Protein AF-A0A3D6A7Q8-F1 (afdb_monomer)

Secondary structure (DSSP, 8-state):
-TTHHHHHHHHHHHHHHHHHHHHHHHTTS-TTTHHHHHHHHHHHHHHIIIIIHHHHHHHHTT----GGGS-HHHHHHHHHHHHHHHHHHHHHHHHHHT-SSGGGHHHHHHHHHHHHHHHHHHHHHHHTT-GGG--HHHHHHHHHHHHHHHHHHHT---PPPPPPPP-----

Solvent-accessible surface area (backbone atoms only — not comparable to full-atom values): 9828 Å² total; per-residue (Å²): 120,88,61,52,64,60,50,50,50,48,49,52,53,59,65,49,41,58,57,54,50,51,53,47,20,67,68,54,79,38,92,86,52,9,50,60,59,39,46,52,54,51,51,52,50,45,46,50,61,72,47,51,47,52,43,52,53,25,54,76,69,74,43,83,65,66,63,89,72,50,59,67,72,58,53,52,54,50,48,52,51,52,49,53,52,52,53,49,55,50,49,53,48,54,50,61,74,69,47,96,48,80,61,44,52,66,29,56,50,28,49,52,68,27,44,49,61,50,54,49,50,54,53,51,32,59,76,69,66,38,65,90,71,66,48,70,69,59,56,48,52,50,51,49,36,45,51,49,19,49,50,49,39,72,68,44,80,58,80,77,82,75,75,80,75,80,79,82,78,85,125

Sequence (171 aa):
MHYLHYALLTVVCWGTYGVCMHIGSSNMGDKENGRIMAFLWVGLAYFLTAVVAPLIILKLKGGNVAFWTFPTKGWQWSLIAGTLGAIGALGVLLAFGKMASPAYVPVIMSVIFAGAPIVNAIVSTTKEGNWPHVKLPFLLGIALAAVGGYLATKHAPKPPKSPPAPEVSNS

Radius of gyration: 21.12 Å; Cα contacts (8 Å, |Δi|>4): 88; chains: 1; bounding box: 64×45×57 Å

Mean predicted aligned error: 6.21 Å

Foldseek 3Di:
DVCVVVVVVVVVCLVCLLVCLLVQLVPCPDLPCSNVVSLVVVVVVCCCVVQVVVLVVCVVVVHDSPCVPPDPVVVVVVVVVVVVVSVVSSVSSVVSNVDPDPLCSQLSSLCCVLVVVVVCVVVVCVVVVVVVVDDPVNVVVNVVSVVRSVCCNVPRDDDPPDPPDPDPPDD

Structure (mmCIF, N/CA/C/O backbone):
data_AF-A0A3D6A7Q8-F1
#
_entry.id   AF-A0A3D6A7Q8-F1
#
loop_
_atom_site.group_PDB
_atom_site.id
_atom_site.type_symbol
_atom_site.label_atom_id
_atom_site.label_alt_id
_atom_site.label_comp_id
_atom_site.label_asym_id
_atom_site.label_entity_id
_atom_site.label_seq_id
_atom_site.pdbx_PDB_ins_code
_atom_site.Cartn_x
_atom_site.Cartn_y
_atom_site.Cartn_z
_atom_site.occupancy
_atom_site.B_iso_or_equiv
_atom_site.auth_seq_id
_atom_site.auth_comp_id
_atom_site.auth_asym_id
_atom_site.auth_atom_id
_atom_site.pdbx_PDB_model_num
ATOM 1 N N . MET A 1 1 ? -24.498 -0.351 -1.389 1.00 60.59 1 MET A N 1
ATOM 2 C CA . MET A 1 1 ? -23.049 -0.666 -1.452 1.00 60.59 1 MET A CA 1
ATOM 3 C C . MET A 1 1 ? -22.205 0.618 -1.500 1.00 60.59 1 MET A C 1
ATOM 5 O O . MET A 1 1 ? -21.459 0.827 -2.444 1.00 60.59 1 MET A O 1
ATOM 9 N N . HIS A 1 2 ? -22.297 1.496 -0.492 1.00 82.31 2 HIS A N 1
ATOM 10 C CA . HIS A 1 2 ? -21.600 2.799 -0.506 1.00 82.31 2 HIS A CA 1
ATOM 11 C C . HIS A 1 2 ? -20.087 2.724 -0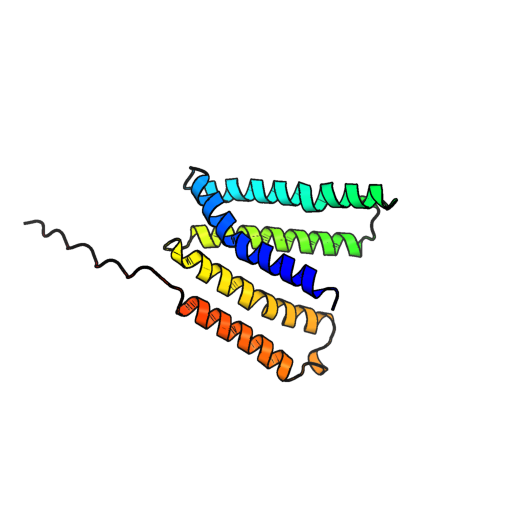.229 1.00 82.31 2 HIS A C 1
ATOM 13 O O . HIS A 1 2 ? -19.405 3.731 -0.297 1.00 82.31 2 HIS A O 1
ATOM 19 N N . TYR A 1 3 ? -19.527 1.564 0.112 1.00 90.75 3 TYR A N 1
ATOM 20 C CA . TYR A 1 3 ? -18.075 1.427 0.278 1.00 90.75 3 TYR A CA 1
ATOM 21 C C . TYR A 1 3 ? -17.373 1.035 -1.030 1.00 90.75 3 TYR A C 1
ATOM 23 O O . TYR A 1 3 ? -16.160 1.197 -1.152 1.00 90.75 3 TYR A O 1
ATOM 31 N N . LEU A 1 4 ? -18.122 0.517 -2.013 1.00 92.06 4 LEU A N 1
ATOM 32 C CA . LEU A 1 4 ? -17.540 -0.084 -3.210 1.00 92.06 4 LEU A CA 1
ATOM 33 C C . LEU A 1 4 ? -16.852 0.958 -4.093 1.00 92.06 4 LEU A C 1
ATOM 35 O O . LEU A 1 4 ? -15.773 0.687 -4.604 1.00 92.06 4 LEU A O 1
ATOM 39 N N . HIS A 1 5 ? -17.409 2.164 -4.232 1.00 94.44 5 HIS A N 1
ATOM 40 C CA . HIS A 1 5 ? -16.767 3.214 -5.028 1.00 94.44 5 HIS A CA 1
ATOM 41 C C . HIS A 1 5 ? -15.449 3.694 -4.406 1.00 94.44 5 HIS A C 1
ATOM 43 O O . HIS A 1 5 ? -14.487 3.912 -5.135 1.00 94.44 5 HIS A O 1
ATOM 49 N N . TYR A 1 6 ? -15.354 3.782 -3.074 1.00 93.69 6 TYR A N 1
ATOM 50 C CA . TYR A 1 6 ? -14.094 4.098 -2.387 1.00 93.69 6 TYR A CA 1
ATOM 51 C C . TYR A 1 6 ? -13.066 2.965 -2.516 1.00 93.69 6 TYR A C 1
ATOM 53 O O . TYR A 1 6 ? -11.873 3.219 -2.697 1.00 93.69 6 TYR A O 1
ATOM 61 N N . ALA A 1 7 ? -13.522 1.710 -2.479 1.00 93.56 7 ALA A N 1
ATOM 62 C CA . ALA A 1 7 ? -12.663 0.557 -2.725 1.00 93.56 7 ALA A CA 1
ATOM 63 C C . ALA A 1 7 ? -12.141 0.548 -4.173 1.00 93.56 7 ALA A C 1
ATOM 65 O O . ALA A 1 7 ? -10.948 0.372 -4.392 1.00 93.56 7 ALA A O 1
ATOM 66 N N . LEU A 1 8 ? -13.000 0.814 -5.160 1.00 94.25 8 LEU A N 1
ATOM 67 C CA . LEU A 1 8 ? -12.606 0.897 -6.569 1.00 94.25 8 LEU A CA 1
ATOM 68 C C . LEU A 1 8 ? -11.669 2.078 -6.844 1.00 94.25 8 LEU A C 1
ATOM 70 O O . LEU A 1 8 ? -10.700 1.913 -7.580 1.00 94.25 8 LEU A O 1
ATOM 74 N N . LEU A 1 9 ? -11.883 3.234 -6.206 1.00 95.44 9 LEU A N 1
ATOM 75 C CA . LEU A 1 9 ? -10.922 4.342 -6.241 1.00 95.44 9 LEU A CA 1
ATOM 76 C C . LEU A 1 9 ? -9.545 3.879 -5.748 1.00 95.44 9 LEU A C 1
ATOM 78 O O . LEU A 1 9 ? -8.532 4.138 -6.391 1.00 95.44 9 LEU A O 1
ATOM 82 N N . THR A 1 10 ? -9.520 3.131 -4.645 1.00 93.31 10 THR A N 1
ATOM 83 C CA . THR A 1 10 ? -8.287 2.564 -4.087 1.00 93.31 10 THR A CA 1
ATOM 84 C C . THR A 1 10 ? -7.620 1.605 -5.078 1.00 93.31 10 THR A C 1
ATOM 86 O O . THR A 1 10 ? -6.40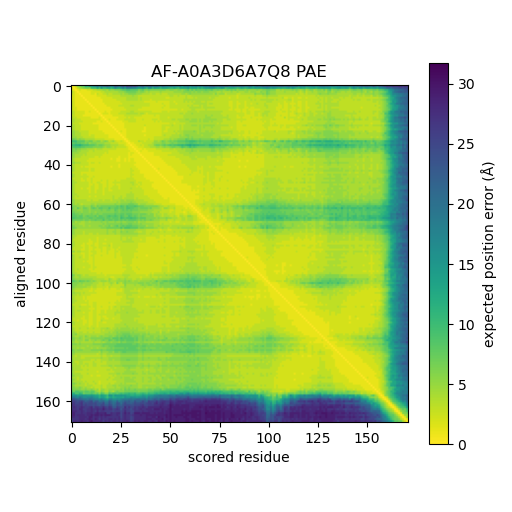9 1.691 -5.271 1.00 93.31 10 THR A O 1
ATOM 89 N N . VAL A 1 11 ? -8.390 0.753 -5.765 1.00 93.69 11 VAL A N 1
ATOM 90 C CA . VAL A 1 11 ? -7.881 -0.136 -6.829 1.00 93.69 11 VAL A CA 1
ATOM 91 C C . VAL A 1 11 ? -7.247 0.665 -7.965 1.00 93.69 11 VAL A C 1
ATOM 93 O O . VAL A 1 11 ? -6.159 0.314 -8.413 1.00 93.69 11 VAL A O 1
ATOM 96 N N . VAL A 1 12 ? -7.869 1.761 -8.405 1.00 95.75 12 VAL A N 1
ATOM 97 C CA . VAL A 1 12 ? -7.308 2.619 -9.462 1.00 95.75 12 VAL A CA 1
ATOM 98 C C . VAL A 1 12 ? -6.012 3.288 -8.998 1.00 95.75 12 VAL A C 1
ATOM 100 O O . VAL A 1 12 ? -5.008 3.240 -9.714 1.00 95.75 12 VAL A O 1
ATOM 103 N N . CYS A 1 13 ? -5.994 3.867 -7.794 1.00 95.12 13 CYS A N 1
ATOM 104 C CA . CYS A 1 13 ? -4.810 4.531 -7.247 1.00 95.12 13 CYS A CA 1
ATOM 105 C C . CYS A 1 13 ? -3.639 3.555 -7.080 1.00 95.12 13 CYS A C 1
ATOM 107 O O . CYS A 1 13 ? -2.532 3.840 -7.528 1.00 95.12 13 CYS A O 1
ATOM 109 N N . TRP A 1 14 ? -3.873 2.381 -6.494 1.00 92.94 14 TRP A N 1
ATOM 110 C CA . TRP A 1 14 ? -2.824 1.382 -6.280 1.00 92.94 14 TRP A CA 1
ATOM 111 C C . TRP A 1 14 ? -2.428 0.631 -7.556 1.00 92.94 14 TRP A C 1
ATOM 113 O O . TRP A 1 14 ? -1.266 0.264 -7.711 1.00 92.94 14 TRP A O 1
ATOM 123 N N . GLY A 1 15 ? -3.354 0.431 -8.493 1.00 91.19 15 GLY A N 1
ATOM 124 C CA . GLY A 1 15 ? -3.051 -0.169 -9.792 1.00 91.19 15 GLY A CA 1
ATOM 125 C C . GLY A 1 15 ? -2.145 0.727 -10.639 1.00 91.19 15 GLY A C 1
ATOM 126 O O . GLY A 1 15 ? -1.184 0.248 -11.239 1.00 91.19 15 GLY A O 1
ATOM 127 N N . THR A 1 16 ? -2.397 2.040 -10.633 1.00 94.25 16 THR A N 1
ATOM 128 C CA . THR A 1 16 ? -1.561 3.027 -11.344 1.00 94.25 16 THR A CA 1
ATOM 129 C C . THR A 1 16 ? -0.271 3.367 -10.592 1.00 94.25 16 THR A C 1
ATOM 131 O O . THR A 1 16 ? 0.738 3.680 -11.226 1.00 94.25 16 THR A O 1
ATOM 134 N N . TYR A 1 17 ? -0.256 3.219 -9.262 1.00 93.38 17 TYR A N 1
ATOM 135 C CA . TYR A 1 17 ? 0.900 3.482 -8.400 1.00 93.38 17 TYR A CA 1
ATOM 136 C C . TYR A 1 17 ? 2.197 2.840 -8.904 1.00 93.38 17 TYR A C 1
ATOM 138 O O . TYR A 1 17 ? 3.200 3.532 -9.033 1.00 93.38 17 TYR A O 1
ATOM 146 N N . GLY A 1 18 ? 2.202 1.548 -9.244 1.00 90.69 18 GLY A N 1
ATOM 147 C CA . GLY A 1 18 ? 3.431 0.864 -9.674 1.00 90.69 18 GLY A CA 1
ATOM 148 C C . GLY A 1 18 ? 4.031 1.428 -10.959 1.00 90.69 18 GLY A C 1
ATOM 149 O O . GLY A 1 18 ? 5.250 1.544 -11.067 1.00 90.69 18 GLY A O 1
ATOM 150 N N . VAL A 1 19 ? 3.183 1.840 -11.904 1.00 92.38 19 VAL A N 1
ATOM 151 C CA . VAL A 1 19 ? 3.622 2.500 -13.141 1.00 92.38 19 VAL A CA 1
ATOM 152 C C . VAL A 1 19 ? 4.249 3.853 -12.810 1.00 92.38 19 VAL A C 1
ATOM 154 O O . VAL A 1 19 ? 5.384 4.115 -13.207 1.00 92.38 19 VAL A O 1
ATOM 157 N N . CYS A 1 20 ? 3.557 4.676 -12.017 1.00 95.00 20 CYS A N 1
ATOM 158 C CA . CYS A 1 20 ? 4.054 5.983 -11.587 1.00 95.00 20 CYS A CA 1
ATOM 159 C C . CYS A 1 20 ? 5.366 5.875 -10.797 1.00 95.00 20 CYS A C 1
ATOM 161 O O . CYS A 1 20 ? 6.281 6.661 -11.021 1.00 95.00 20 CYS A O 1
ATOM 163 N N . MET A 1 21 ? 5.490 4.887 -9.910 1.00 92.50 21 MET A N 1
ATOM 164 C CA . MET A 1 21 ? 6.693 4.669 -9.105 1.00 92.50 21 MET A CA 1
ATOM 165 C C . MET A 1 21 ? 7.875 4.180 -9.936 1.00 92.50 21 MET A C 1
ATOM 167 O O . MET A 1 21 ? 9.003 4.623 -9.707 1.00 92.50 21 MET A O 1
ATOM 171 N N . HIS A 1 22 ? 7.642 3.288 -10.901 1.00 91.75 22 HIS A N 1
ATOM 172 C CA . HIS A 1 22 ? 8.691 2.860 -11.819 1.00 91.75 22 HIS A CA 1
ATOM 173 C C . HIS A 1 22 ? 9.197 4.051 -12.641 1.00 91.75 22 HIS A C 1
ATOM 175 O O . HIS A 1 22 ? 10.381 4.365 -12.578 1.00 91.75 22 HIS A O 1
ATOM 181 N N . ILE A 1 23 ? 8.295 4.781 -13.306 1.00 93.44 23 ILE A N 1
ATOM 182 C CA . ILE A 1 23 ? 8.642 5.970 -14.101 1.00 93.44 23 ILE A CA 1
ATOM 183 C C . ILE A 1 23 ? 9.347 7.020 -13.235 1.00 93.44 23 ILE A C 1
ATOM 185 O O . ILE A 1 23 ? 10.411 7.514 -13.602 1.00 93.44 23 ILE A O 1
ATOM 189 N N . GLY A 1 24 ? 8.780 7.341 -12.071 1.00 92.69 24 GLY A N 1
ATOM 190 C CA . GLY A 1 24 ? 9.319 8.339 -11.154 1.00 92.69 24 GLY A CA 1
ATOM 191 C C . GLY A 1 24 ? 10.727 7.988 -10.688 1.00 92.69 24 GLY A C 1
ATOM 192 O O . GLY A 1 24 ? 11.618 8.819 -10.796 1.00 92.69 24 GLY A O 1
ATOM 193 N N . SER A 1 25 ? 10.954 6.751 -10.233 1.00 92.12 25 SER A N 1
ATOM 194 C CA . SER A 1 25 ? 12.284 6.312 -9.783 1.00 92.12 25 SER A CA 1
ATOM 195 C C . SER A 1 25 ? 13.306 6.198 -10.914 1.00 92.12 25 SER A C 1
ATOM 197 O O . SER A 1 25 ? 14.469 6.536 -10.699 1.00 92.12 25 SER A O 1
ATOM 199 N N . SER A 1 26 ? 12.898 5.787 -12.118 1.00 91.44 26 SER A N 1
ATOM 200 C CA . SER A 1 26 ? 13.774 5.744 -13.296 1.00 91.44 26 SER A CA 1
ATOM 201 C C . SER A 1 26 ? 14.183 7.136 -13.786 1.00 91.44 26 SER A C 1
ATOM 203 O O . SER A 1 26 ? 15.310 7.310 -14.243 1.00 91.44 26 SER A O 1
ATOM 205 N N . ASN A 1 27 ? 13.305 8.132 -13.648 1.00 94.62 27 ASN A N 1
ATOM 206 C CA . ASN A 1 27 ? 13.551 9.504 -14.099 1.00 94.62 27 ASN A CA 1
ATOM 207 C C . ASN A 1 27 ? 14.276 10.388 -13.073 1.00 94.62 27 ASN A C 1
ATOM 209 O O . ASN A 1 27 ? 14.522 11.556 -13.357 1.00 94.62 27 ASN A O 1
ATOM 213 N N . MET A 1 28 ? 14.667 9.861 -11.907 1.00 94.62 28 MET A N 1
ATOM 214 C CA . MET A 1 28 ? 15.464 10.622 -10.929 1.00 94.62 28 MET A CA 1
ATOM 215 C C . MET A 1 28 ? 16.898 10.907 -11.398 1.00 94.62 28 MET A C 1
ATOM 217 O O . MET A 1 28 ? 17.609 11.660 -10.742 1.00 94.62 28 MET A O 1
ATOM 221 N N . GLY A 1 29 ? 17.352 10.300 -12.500 1.00 89.69 29 GLY A N 1
ATOM 222 C CA . GLY A 1 29 ? 18.681 10.534 -13.080 1.00 89.69 29 GLY A CA 1
ATOM 223 C C . GLY A 1 29 ? 19.844 9.880 -12.319 1.00 89.69 29 GLY A C 1
ATOM 224 O O . GLY A 1 29 ? 20.910 9.692 -12.897 1.00 89.69 29 GLY A O 1
ATOM 225 N N . ASP A 1 30 ? 19.630 9.462 -11.069 1.00 90.25 30 ASP A N 1
ATOM 226 C CA . ASP A 1 30 ? 20.587 8.709 -10.255 1.00 90.25 30 ASP A CA 1
ATOM 227 C C . ASP A 1 30 ? 20.246 7.204 -10.254 1.00 90.25 30 ASP A C 1
ATOM 229 O O . ASP A 1 30 ? 19.194 6.778 -9.766 1.00 90.25 30 ASP A O 1
ATOM 233 N N . LYS A 1 31 ? 21.152 6.376 -10.790 1.00 83.75 31 LYS A N 1
ATOM 234 C CA . LYS A 1 31 ? 20.970 4.914 -10.895 1.00 83.75 31 LYS A CA 1
ATOM 235 C C . LYS A 1 31 ? 21.033 4.196 -9.540 1.00 83.75 31 LYS A C 1
ATOM 237 O O . LYS A 1 31 ? 20.388 3.152 -9.360 1.00 83.75 31 LYS A O 1
ATOM 242 N N . GLU A 1 32 ? 21.804 4.727 -8.600 1.00 87.56 32 GLU A N 1
ATOM 243 C CA . GLU A 1 32 ? 22.025 4.125 -7.287 1.00 87.56 32 GLU A CA 1
ATOM 244 C C . GLU A 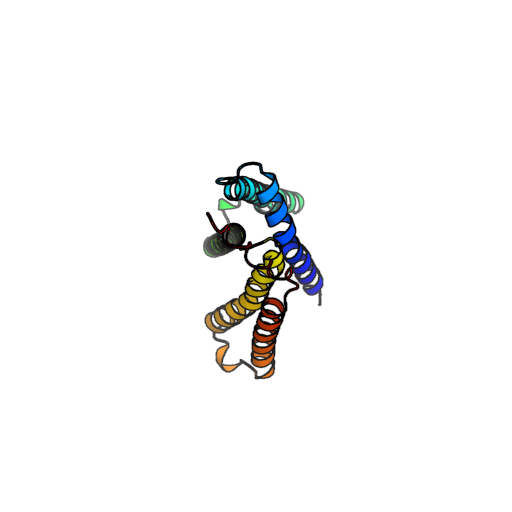1 32 ? 20.947 4.585 -6.300 1.00 87.56 32 GLU A C 1
ATOM 246 O O . GLU A 1 32 ? 20.269 3.751 -5.685 1.00 87.56 32 GLU A O 1
ATOM 251 N N . ASN A 1 33 ? 20.696 5.895 -6.242 1.00 91.00 33 ASN A N 1
ATOM 252 C CA . ASN A 1 33 ? 19.839 6.508 -5.225 1.00 91.00 33 ASN A CA 1
ATOM 253 C C . ASN A 1 33 ? 18.437 6.887 -5.714 1.00 91.00 33 ASN A C 1
ATOM 255 O O . ASN A 1 33 ? 17.565 7.159 -4.884 1.00 91.00 33 ASN A O 1
ATOM 259 N N . GLY A 1 34 ? 18.162 6.855 -7.023 1.00 91.25 34 GLY A N 1
ATOM 260 C CA . GLY A 1 34 ? 16.905 7.350 -7.601 1.00 91.25 34 GLY A CA 1
ATOM 261 C C . GLY A 1 34 ? 15.636 6.744 -6.990 1.00 91.25 34 GLY A C 1
ATOM 262 O O . GLY A 1 34 ? 14.619 7.415 -6.840 1.00 91.25 34 GLY A O 1
ATOM 263 N N . ARG A 1 35 ? 15.693 5.495 -6.521 1.00 91.69 35 ARG A N 1
ATOM 264 C CA . ARG A 1 35 ? 14.575 4.857 -5.802 1.00 91.69 35 ARG A CA 1
ATOM 265 C C . ARG A 1 35 ? 14.298 5.515 -4.452 1.00 91.69 35 ARG A C 1
ATOM 267 O O . ARG A 1 35 ? 13.144 5.780 -4.134 1.00 91.69 35 ARG A O 1
ATOM 274 N N . ILE A 1 36 ? 15.339 5.789 -3.670 1.00 94.06 36 ILE A N 1
ATOM 275 C CA . ILE A 1 36 ? 15.205 6.441 -2.362 1.00 94.06 36 ILE A CA 1
ATOM 276 C C . ILE A 1 36 ? 14.786 7.900 -2.548 1.00 94.06 36 ILE A C 1
ATOM 278 O O . ILE A 1 36 ? 13.882 8.363 -1.857 1.00 94.06 36 ILE A O 1
ATOM 282 N N . MET A 1 37 ? 15.343 8.589 -3.548 1.00 94.38 37 MET A N 1
ATOM 283 C CA . MET A 1 37 ? 14.908 9.937 -3.930 1.00 94.38 37 MET A CA 1
ATOM 284 C C . MET A 1 37 ? 13.415 9.968 -4.285 1.00 94.38 37 MET A C 1
ATOM 286 O O . MET A 1 37 ? 12.679 10.811 -3.780 1.00 94.38 37 MET A O 1
ATOM 290 N N . ALA A 1 38 ? 12.934 9.011 -5.086 1.00 94.88 38 ALA A N 1
ATOM 291 C CA . ALA A 1 38 ? 11.510 8.880 -5.387 1.00 94.88 38 ALA A CA 1
ATOM 292 C C . ALA A 1 38 ? 10.669 8.553 -4.144 1.00 94.88 38 ALA A C 1
ATOM 294 O O . ALA A 1 38 ? 9.564 9.073 -4.000 1.00 94.88 38 ALA A O 1
ATOM 295 N N . PHE A 1 39 ? 11.184 7.741 -3.217 1.00 95.50 39 PHE A N 1
ATOM 296 C CA . PHE A 1 39 ? 10.488 7.438 -1.967 1.00 95.50 39 PHE A CA 1
ATOM 297 C C . PHE A 1 39 ? 10.305 8.671 -1.071 1.00 95.50 39 PHE A C 1
ATOM 299 O O . PHE A 1 39 ? 9.264 8.798 -0.428 1.00 95.50 39 PHE A O 1
ATOM 306 N N . LEU A 1 40 ? 11.252 9.617 -1.065 1.00 96.00 40 LEU A N 1
ATOM 307 C CA . LEU A 1 40 ? 11.091 10.885 -0.340 1.00 96.00 40 LEU A CA 1
ATOM 308 C C . LEU A 1 40 ? 9.862 11.665 -0.827 1.00 96.00 40 LEU A C 1
ATOM 310 O O . LEU A 1 40 ? 9.096 12.181 -0.013 1.00 96.00 40 LEU A O 1
ATOM 314 N N . TRP A 1 41 ? 9.620 11.684 -2.141 1.00 96.44 41 TRP A N 1
ATOM 315 C CA . TRP A 1 41 ? 8.425 12.307 -2.718 1.00 96.44 41 TRP A CA 1
ATOM 316 C C . TRP A 1 41 ? 7.132 11.576 -2.338 1.00 96.44 41 TRP A C 1
ATOM 318 O O . TRP A 1 41 ? 6.113 12.226 -2.107 1.00 96.44 41 TRP A O 1
ATOM 328 N N . VAL A 1 42 ? 7.170 10.246 -2.188 1.00 95.56 42 VAL A N 1
ATOM 329 C CA . VAL A 1 42 ? 6.046 9.480 -1.615 1.00 95.56 42 VAL A CA 1
ATOM 330 C C . VAL A 1 42 ? 5.793 9.898 -0.165 1.00 95.56 42 VAL A C 1
ATOM 332 O O . VAL A 1 42 ? 4.645 10.132 0.210 1.00 95.56 42 VAL A O 1
ATOM 335 N N . GLY A 1 43 ? 6.850 10.054 0.637 1.00 95.62 43 GLY A N 1
ATOM 336 C CA . GLY A 1 43 ? 6.753 10.539 2.015 1.00 95.62 43 GLY A CA 1
ATOM 337 C C . GLY A 1 43 ? 6.121 11.931 2.108 1.00 95.62 43 GLY A C 1
ATOM 338 O O . GLY A 1 43 ? 5.214 12.145 2.915 1.00 95.62 43 GLY A O 1
ATOM 339 N N . LEU A 1 44 ? 6.524 12.857 1.232 1.00 97.19 44 LEU A N 1
ATOM 340 C CA . LEU A 1 44 ? 5.906 14.181 1.138 1.00 97.19 44 LEU A CA 1
ATOM 341 C C . LEU A 1 44 ? 4.418 14.085 0.768 1.00 97.19 44 LEU A C 1
ATOM 343 O O . LEU A 1 44 ? 3.582 14.734 1.398 1.00 97.19 44 LEU A O 1
ATOM 347 N N . ALA A 1 45 ? 4.066 13.246 -0.209 1.00 96.69 45 ALA A N 1
ATOM 348 C CA . ALA A 1 45 ? 2.672 13.026 -0.586 1.00 96.69 45 ALA A CA 1
ATOM 349 C C . ALA A 1 45 ? 1.846 12.456 0.582 1.00 96.69 45 ALA A C 1
ATOM 351 O O . ALA A 1 45 ? 0.714 12.893 0.804 1.00 96.69 45 ALA A O 1
ATOM 352 N N . TYR A 1 46 ? 2.408 11.534 1.369 1.00 95.31 46 TYR A N 1
ATOM 353 C CA . TYR A 1 46 ? 1.760 10.997 2.570 1.00 95.31 46 TYR A CA 1
ATOM 354 C C . TYR A 1 46 ? 1.575 12.073 3.635 1.00 95.31 46 TYR A C 1
ATOM 356 O O . TYR A 1 46 ? 0.506 12.152 4.227 1.00 95.31 46 TYR A O 1
ATOM 364 N N . PHE A 1 47 ? 2.548 12.956 3.850 1.00 96.44 47 PHE A N 1
ATOM 365 C CA . PHE A 1 47 ? 2.369 14.077 4.771 1.00 96.44 47 PHE A CA 1
ATOM 366 C C . PHE A 1 47 ? 1.208 14.991 4.339 1.00 96.44 47 PHE A C 1
ATOM 368 O O . PHE A 1 47 ? 0.317 15.299 5.135 1.00 96.44 47 PHE A O 1
ATOM 375 N N . LEU A 1 48 ? 1.153 15.369 3.060 1.00 97.62 48 LEU A N 1
ATOM 376 C CA . LEU A 1 48 ? 0.087 16.234 2.545 1.00 97.62 48 LEU A CA 1
ATOM 377 C C . LEU A 1 48 ? -1.294 15.566 2.643 1.00 97.62 48 LEU A C 1
ATOM 379 O O . LEU A 1 48 ? -2.269 16.191 3.063 1.00 97.62 48 LEU A O 1
ATOM 383 N N . THR A 1 49 ? -1.388 14.285 2.294 1.00 95.81 49 THR A N 1
ATOM 384 C CA . THR A 1 49 ? -2.674 13.572 2.213 1.00 95.81 49 THR A CA 1
ATOM 385 C C . THR A 1 49 ? -3.132 12.951 3.531 1.00 95.81 49 THR A C 1
ATOM 387 O O . THR A 1 49 ? -4.334 12.873 3.761 1.00 95.81 49 THR A O 1
ATOM 390 N N . ALA A 1 50 ? -2.215 12.537 4.406 1.00 95.06 50 ALA A N 1
ATOM 391 C CA . ALA A 1 50 ? -2.520 11.853 5.665 1.00 95.06 50 ALA A CA 1
ATOM 392 C C . ALA A 1 50 ? -2.381 12.750 6.906 1.00 95.06 50 ALA A C 1
ATOM 394 O O . ALA A 1 50 ? -2.857 12.368 7.973 1.00 95.06 50 ALA A O 1
ATOM 395 N N . VAL A 1 51 ? -1.778 13.941 6.786 1.00 95.31 51 VAL A N 1
ATOM 396 C CA . VAL A 1 51 ? -1.686 14.919 7.886 1.00 95.31 51 VAL A CA 1
ATOM 397 C C . VAL A 1 51 ? -2.418 16.207 7.528 1.00 95.31 51 VAL A C 1
ATOM 399 O O . VAL A 1 51 ? -3.395 16.560 8.186 1.00 95.31 51 VAL A O 1
ATOM 402 N N . VAL A 1 52 ? -2.004 16.893 6.458 1.00 97.38 52 VAL A N 1
ATOM 403 C CA . VAL A 1 52 ? -2.553 18.220 6.125 1.00 97.38 52 VAL A CA 1
ATOM 404 C C . VAL A 1 52 ? -4.033 18.138 5.742 1.00 97.38 52 VAL A C 1
ATOM 406 O O . VAL A 1 52 ? -4.857 18.843 6.328 1.00 97.38 52 VAL A O 1
ATOM 409 N N . ALA A 1 53 ? -4.403 17.258 4.808 1.00 97.06 53 ALA A N 1
ATOM 410 C CA . ALA A 1 53 ? -5.792 17.141 4.365 1.00 97.06 53 ALA A CA 1
ATOM 411 C C . ALA A 1 53 ? -6.765 16.738 5.501 1.00 97.06 53 ALA A C 1
ATOM 413 O O . ALA A 1 53 ? -7.785 17.417 5.655 1.00 97.06 53 ALA A O 1
ATOM 414 N N . PRO A 1 54 ? -6.480 15.733 6.359 1.00 95.88 54 PRO A N 1
ATOM 415 C CA . PRO A 1 54 ? -7.344 15.405 7.490 1.00 95.88 54 PRO A CA 1
ATOM 416 C C . PRO A 1 54 ? -7.482 16.542 8.501 1.00 95.88 54 PRO A C 1
ATOM 418 O O . PRO A 1 54 ? -8.587 16.768 8.988 1.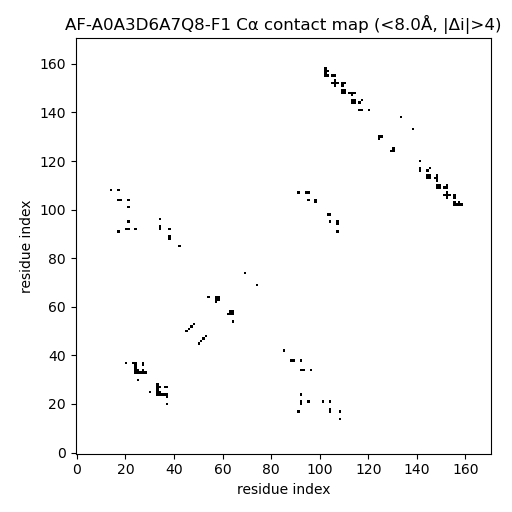00 95.88 54 PRO A O 1
ATOM 421 N N . LEU A 1 55 ? -6.414 17.297 8.783 1.00 96.69 55 LEU A N 1
ATOM 422 C CA . LEU A 1 55 ? -6.489 18.461 9.673 1.00 96.69 55 LEU A CA 1
ATOM 423 C C . LEU A 1 55 ? -7.400 19.556 9.111 1.00 96.69 55 LEU A C 1
ATOM 425 O O . LEU A 1 55 ? -8.206 20.117 9.855 1.00 96.69 55 LEU A O 1
ATOM 429 N N . ILE A 1 56 ? -7.325 19.826 7.804 1.00 97.38 56 ILE A N 1
ATOM 430 C CA . ILE A 1 56 ? -8.236 20.763 7.130 1.00 97.38 56 ILE A CA 1
ATOM 431 C C . ILE A 1 56 ? -9.677 20.258 7.239 1.00 97.38 56 ILE A C 1
ATOM 433 O O . ILE A 1 56 ? -10.557 21.006 7.660 1.00 97.38 56 ILE A O 1
ATOM 437 N N . ILE A 1 57 ? -9.924 18.986 6.917 1.00 97.44 57 ILE A N 1
ATOM 438 C CA . ILE A 1 57 ? -11.266 18.391 6.975 1.00 97.44 57 ILE A CA 1
ATOM 439 C C . ILE A 1 57 ? -11.830 18.446 8.400 1.00 97.44 57 ILE A C 1
ATOM 441 O O . ILE A 1 57 ? -12.987 18.820 8.577 1.00 97.44 57 ILE A O 1
ATOM 445 N N . LEU A 1 58 ? -11.031 18.104 9.414 1.00 96.94 58 LEU A N 1
ATOM 446 C CA . LEU A 1 58 ? -11.434 18.179 10.818 1.00 96.94 58 LEU A CA 1
ATOM 447 C C . LEU A 1 58 ? -11.765 19.615 11.210 1.00 96.94 58 LEU A C 1
ATOM 449 O O . LEU A 1 58 ? -12.839 19.849 11.756 1.00 96.94 58 LEU A O 1
ATOM 453 N N . LYS A 1 59 ? -10.911 20.580 10.858 1.00 95.75 59 LYS A N 1
ATOM 454 C CA . LYS A 1 59 ? -11.157 21.999 11.133 1.00 95.75 59 LYS A CA 1
ATOM 455 C C . LYS A 1 59 ? -12.463 22.484 10.499 1.00 95.75 59 LYS A C 1
ATOM 457 O O . LYS A 1 59 ? -13.260 23.126 11.174 1.00 95.75 59 LYS A O 1
ATOM 462 N N . LEU A 1 60 ? -12.709 22.139 9.233 1.00 97.75 60 LEU A N 1
ATOM 463 C CA . LEU A 1 60 ? -13.936 22.507 8.516 1.00 97.75 60 LEU A CA 1
ATOM 464 C C . LEU A 1 60 ? -15.190 21.844 9.103 1.00 97.75 60 LEU A C 1
ATOM 466 O O . LEU A 1 60 ? -16.272 22.416 9.037 1.00 97.75 60 LEU A O 1
ATOM 470 N N . LYS A 1 61 ? -15.050 20.653 9.692 1.00 97.00 61 LYS A N 1
ATOM 471 C CA . LYS A 1 61 ? -16.140 19.923 10.355 1.00 97.00 61 LYS A CA 1
ATOM 472 C C . LYS A 1 61 ? -16.300 20.265 11.843 1.00 97.00 61 LYS A C 1
ATOM 474 O O . LYS A 1 61 ? -17.115 19.631 12.506 1.00 97.00 61 LYS A O 1
ATOM 479 N N . GLY A 1 62 ? -15.521 21.206 12.383 1.00 95.31 62 GLY A N 1
ATOM 480 C CA . GLY A 1 62 ? -15.512 21.519 13.820 1.00 95.31 62 GLY A CA 1
ATOM 481 C C . GLY A 1 62 ? -14.980 20.381 14.705 1.00 95.31 62 GLY A C 1
ATOM 482 O O . GLY A 1 62 ? -15.275 20.329 15.895 1.00 95.31 62 GLY A O 1
ATOM 483 N N . GLY A 1 63 ? -14.229 19.442 14.127 1.00 93.88 63 GLY A N 1
ATOM 484 C CA . GLY A 1 63 ? -13.619 18.317 14.826 1.00 93.88 63 GLY A CA 1
ATOM 485 C C . GLY A 1 63 ? -12.345 18.696 15.583 1.00 93.88 63 GLY A C 1
ATOM 486 O O . GLY A 1 63 ? -11.743 19.748 15.373 1.00 93.88 63 GLY A O 1
ATOM 487 N N . ASN A 1 64 ? -11.901 17.791 16.455 1.00 92.94 64 ASN A N 1
ATOM 488 C CA . ASN A 1 64 ? -10.682 17.970 17.234 1.00 92.94 64 ASN A CA 1
ATOM 489 C C . ASN A 1 64 ? -9.429 17.854 16.343 1.00 92.94 64 ASN A C 1
ATOM 491 O O . ASN A 1 64 ? -9.121 16.778 15.835 1.00 92.94 64 ASN A O 1
ATOM 495 N N . VAL A 1 65 ? -8.698 18.960 16.181 1.00 92.69 65 VAL A N 1
ATOM 496 C CA . VAL A 1 65 ? -7.433 19.029 15.423 1.00 92.69 65 VAL A CA 1
ATOM 497 C C . VAL A 1 65 ? -6.197 18.723 16.273 1.00 92.69 65 VAL A C 1
ATOM 499 O O . VAL A 1 65 ? -5.119 18.495 15.726 1.00 92.69 65 VAL A O 1
ATOM 502 N N . ALA A 1 66 ? -6.338 18.693 17.601 1.00 92.00 66 ALA A N 1
ATOM 503 C CA . ALA A 1 66 ? -5.285 18.299 18.527 1.00 92.00 66 ALA A CA 1
ATOM 504 C C . ALA A 1 66 ? -5.152 16.769 18.521 1.00 92.00 66 ALA A C 1
ATOM 506 O O . ALA A 1 66 ? -5.513 16.092 19.482 1.00 92.00 66 ALA A O 1
ATOM 507 N N . PHE A 1 67 ? -4.664 16.208 17.413 1.00 86.56 67 PHE A N 1
ATOM 508 C CA . PHE A 1 67 ? -4.641 14.761 17.168 1.00 86.56 67 PHE A CA 1
ATOM 509 C C . PHE A 1 67 ? -3.818 13.961 18.193 1.00 86.56 67 PHE A C 1
ATOM 511 O O . PHE A 1 67 ? -4.048 12.770 18.380 1.00 86.56 67 PHE A O 1
ATOM 518 N N . TRP A 1 68 ? -2.915 14.615 18.927 1.00 86.38 68 TRP A N 1
ATOM 519 C CA . TRP A 1 68 ? -2.209 14.047 20.085 1.00 86.38 68 TRP A CA 1
ATOM 520 C C . TRP A 1 68 ? -3.122 13.734 21.282 1.00 86.38 68 TRP A C 1
ATOM 522 O O . TRP A 1 68 ? -2.722 13.004 22.182 1.00 86.38 68 TRP A O 1
ATOM 532 N N . THR A 1 69 ? -4.349 14.256 21.299 1.00 92.31 69 THR A N 1
ATOM 533 C CA . THR A 1 69 ? -5.372 13.953 22.316 1.00 92.31 69 THR A CA 1
ATOM 534 C C . THR A 1 69 ? -6.299 12.804 21.906 1.00 92.31 69 THR A C 1
ATOM 536 O O . THR A 1 69 ? -7.243 12.480 22.627 1.00 92.31 69 THR A O 1
ATOM 539 N N . PHE A 1 70 ? -6.068 12.182 20.744 1.00 94.19 70 PHE A N 1
ATOM 540 C CA . PHE A 1 70 ? -6.892 11.070 20.276 1.00 94.19 70 PHE A CA 1
ATOM 541 C C . PHE A 1 70 ? -6.752 9.833 21.177 1.00 94.19 70 PHE A C 1
ATOM 543 O O . PHE A 1 70 ? -5.712 9.642 21.812 1.00 94.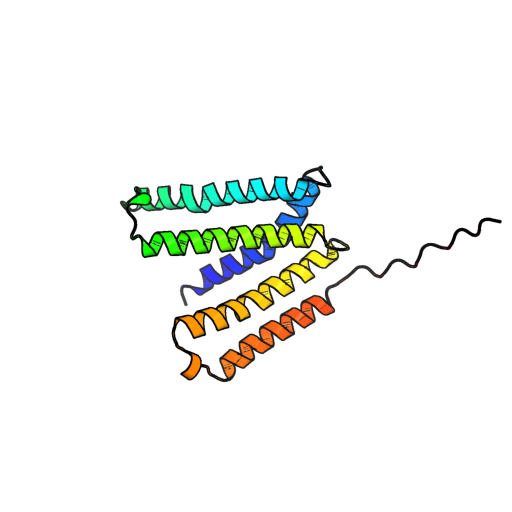19 70 PHE A O 1
ATOM 550 N N . PRO A 1 71 ? -7.766 8.945 21.209 1.00 96.12 71 PRO A N 1
ATOM 551 C CA . PRO A 1 71 ? -7.711 7.728 22.011 1.00 96.12 71 PRO A CA 1
ATOM 552 C C . PRO A 1 71 ? -6.454 6.901 21.720 1.00 96.12 71 PRO A C 1
ATOM 554 O O . PRO A 1 71 ? -6.176 6.586 20.560 1.00 96.12 71 PRO A O 1
ATOM 557 N N . THR A 1 72 ? -5.733 6.494 22.772 1.00 93.81 72 THR A N 1
ATOM 558 C CA . THR A 1 72 ? -4.411 5.852 22.657 1.00 93.81 72 THR A CA 1
ATOM 559 C C . THR A 1 72 ? -4.402 4.646 21.729 1.00 93.81 72 THR A C 1
ATOM 561 O O . THR A 1 72 ? -3.592 4.562 20.810 1.00 93.81 72 THR A O 1
ATOM 564 N N . LYS A 1 73 ? -5.368 3.738 21.906 1.00 92.50 73 LYS A N 1
ATOM 565 C CA . LYS A 1 73 ? -5.500 2.555 21.046 1.00 92.50 73 LYS A CA 1
ATOM 566 C C . LYS A 1 73 ? -5.767 2.937 19.585 1.00 92.50 73 LYS A C 1
ATOM 568 O O . LYS A 1 73 ? -5.284 2.262 18.684 1.00 92.50 73 LYS A O 1
ATOM 573 N N . GLY A 1 74 ? -6.518 4.012 19.346 1.00 93.19 74 GLY A N 1
ATOM 574 C CA . GLY A 1 74 ? -6.880 4.465 18.004 1.00 93.19 74 GLY A CA 1
ATOM 575 C C . GLY A 1 74 ? -5.679 4.987 17.223 1.00 93.19 74 GLY A C 1
ATOM 576 O O . GLY A 1 74 ? -5.405 4.501 16.122 1.00 93.19 74 GLY A O 1
ATOM 577 N N . TRP A 1 75 ? -4.926 5.933 17.792 1.00 93.06 75 TRP A N 1
ATOM 578 C CA . TRP A 1 75 ? -3.771 6.492 17.087 1.00 93.06 75 TRP A CA 1
ATOM 579 C C . TRP A 1 75 ? -2.637 5.469 16.946 1.00 93.06 75 TRP A C 1
ATOM 581 O O . TRP A 1 75 ? -1.995 5.452 15.902 1.00 93.06 75 TRP A O 1
ATOM 591 N N . GLN A 1 76 ? -2.431 4.567 17.918 1.00 94.94 76 GLN A N 1
ATOM 592 C CA . GLN A 1 76 ? -1.396 3.525 17.828 1.00 94.94 76 GLN A CA 1
ATOM 593 C C . GLN A 1 76 ? -1.643 2.568 16.658 1.00 94.94 76 GLN A C 1
ATOM 595 O O . GLN A 1 76 ? -0.754 2.360 15.835 1.00 94.94 76 GLN A O 1
ATOM 600 N N . TRP A 1 77 ? -2.860 2.025 16.532 1.00 93.81 77 TRP A N 1
ATOM 601 C CA . TRP A 1 77 ? -3.208 1.168 15.394 1.00 93.81 77 TRP A CA 1
ATOM 602 C C . TRP A 1 77 ? -3.168 1.920 14.062 1.00 93.81 77 TRP A C 1
ATOM 604 O O . TRP A 1 77 ? -2.746 1.352 13.057 1.00 93.81 77 TRP A O 1
ATOM 614 N N . SER A 1 78 ? -3.554 3.198 14.055 1.00 94.75 78 SER A N 1
ATOM 615 C CA . SER A 1 78 ? -3.485 4.038 12.850 1.00 94.75 78 SER A CA 1
ATOM 616 C C . SER A 1 78 ? -2.040 4.307 12.426 1.00 94.75 78 SER A C 1
ATOM 618 O O . SER A 1 78 ? -1.725 4.251 11.239 1.00 94.75 78 SER A O 1
ATOM 620 N N . LEU A 1 79 ? -1.143 4.538 13.390 1.00 94.88 79 LEU A N 1
ATOM 621 C CA . LEU A 1 79 ? 0.282 4.716 13.135 1.00 94.88 79 LEU A CA 1
ATOM 622 C C . LEU A 1 79 ? 0.901 3.425 12.595 1.00 94.88 79 LEU A C 1
ATOM 624 O O . LEU A 1 79 ? 1.572 3.473 11.569 1.00 94.88 79 LEU A O 1
ATOM 628 N N . ILE A 1 80 ? 0.607 2.273 13.210 1.00 96.31 80 ILE A N 1
ATOM 629 C CA . ILE A 1 80 ? 1.041 0.959 12.706 1.00 96.31 80 ILE A CA 1
ATOM 630 C C . ILE A 1 80 ? 0.560 0.758 11.265 1.00 96.31 80 ILE A C 1
ATOM 632 O O . ILE A 1 80 ? 1.354 0.380 10.406 1.00 96.31 80 ILE A O 1
ATOM 636 N N . ALA A 1 81 ? -0.711 1.050 10.974 1.00 94.94 81 ALA A N 1
ATOM 637 C CA . ALA A 1 81 ? -1.254 0.940 9.622 1.00 94.94 81 ALA A CA 1
ATOM 638 C C . ALA A 1 81 ? -0.511 1.845 8.620 1.00 94.94 81 ALA A C 1
ATOM 640 O O . ALA A 1 81 ? -0.134 1.382 7.542 1.00 94.94 81 ALA A O 1
ATOM 641 N N . GLY A 1 82 ? -0.238 3.102 8.988 1.00 95.00 82 GLY A N 1
ATOM 642 C CA . GLY A 1 82 ? 0.545 4.032 8.169 1.00 95.00 82 GLY A CA 1
ATOM 643 C C . GLY A 1 82 ? 1.976 3.545 7.921 1.00 95.00 82 GLY A C 1
ATOM 644 O O . GLY A 1 82 ? 2.453 3.569 6.785 1.00 95.00 82 GLY A O 1
ATOM 645 N N . THR A 1 83 ? 2.642 3.028 8.956 1.00 96.50 83 THR A N 1
ATOM 646 C CA . THR A 1 83 ? 3.986 2.444 8.853 1.00 96.50 83 THR A CA 1
ATOM 647 C C . THR A 1 83 ? 4.001 1.217 7.943 1.00 96.50 83 THR A C 1
ATOM 649 O O . THR A 1 83 ? 4.864 1.128 7.072 1.00 96.50 83 THR A O 1
ATOM 652 N N . LEU A 1 84 ? 3.034 0.302 8.074 1.00 96.25 84 LEU A N 1
ATOM 653 C CA . LEU A 1 84 ? 2.907 -0.862 7.188 1.00 96.25 84 LEU A CA 1
ATOM 654 C C . LEU A 1 84 ? 2.713 -0.436 5.726 1.00 96.25 84 LEU A C 1
ATOM 656 O O . LEU A 1 84 ? 3.350 -1.000 4.835 1.00 96.25 84 LEU A O 1
ATOM 660 N N . GLY A 1 85 ? 1.898 0.594 5.476 1.00 94.62 85 GLY A N 1
ATOM 661 C CA . GLY A 1 85 ? 1.714 1.164 4.140 1.00 94.62 85 GLY A CA 1
ATOM 662 C C . GLY A 1 85 ? 2.997 1.769 3.559 1.00 94.62 85 GLY A C 1
ATOM 663 O O . GLY A 1 85 ? 3.314 1.537 2.391 1.00 94.62 85 GLY A O 1
ATOM 664 N N . ALA A 1 86 ? 3.767 2.504 4.367 1.00 95.56 86 ALA A N 1
ATOM 665 C CA . ALA A 1 86 ? 5.042 3.091 3.950 1.00 95.56 86 ALA A CA 1
ATOM 666 C C . ALA A 1 86 ? 6.122 2.026 3.682 1.00 95.56 86 ALA A C 1
ATOM 668 O O . ALA A 1 86 ? 6.821 2.100 2.671 1.00 95.56 86 ALA A O 1
ATOM 669 N N . ILE A 1 87 ? 6.222 1.002 4.536 1.00 96.50 87 ILE A N 1
ATOM 670 C CA . ILE A 1 87 ? 7.131 -0.137 4.328 1.00 96.50 87 ILE A CA 1
ATOM 671 C C . ILE A 1 87 ? 6.743 -0.902 3.060 1.00 96.50 87 ILE A C 1
ATOM 673 O O . ILE A 1 87 ? 7.616 -1.248 2.265 1.00 96.50 87 ILE A O 1
ATOM 677 N N . GLY A 1 88 ? 5.446 -1.127 2.831 1.00 94.75 88 GLY A N 1
ATOM 678 C CA . GLY A 1 88 ? 4.948 -1.750 1.605 1.00 94.75 88 GLY A CA 1
ATOM 679 C C . GLY A 1 88 ? 5.361 -0.972 0.353 1.00 94.75 88 GLY A C 1
ATOM 680 O O . GLY A 1 88 ? 5.930 -1.556 -0.567 1.00 94.75 88 GLY A O 1
ATOM 681 N N . ALA A 1 89 ? 5.158 0.349 0.349 1.00 94.38 89 ALA A N 1
ATOM 682 C CA . ALA A 1 89 ? 5.577 1.250 -0.728 1.00 94.38 89 ALA A CA 1
ATOM 683 C C . ALA A 1 89 ? 7.096 1.200 -0.994 1.00 94.38 89 ALA A C 1
ATOM 685 O O . ALA A 1 89 ? 7.525 1.099 -2.147 1.00 94.38 89 ALA A O 1
ATOM 686 N N . LEU A 1 90 ? 7.918 1.192 0.061 1.00 94.25 90 LEU A N 1
ATOM 687 C CA . LEU A 1 90 ? 9.365 0.999 -0.066 1.00 94.25 90 LEU A CA 1
ATOM 688 C C . LEU A 1 90 ? 9.698 -0.377 -0.664 1.00 94.25 90 LEU A C 1
ATOM 690 O O . LEU A 1 90 ? 10.547 -0.480 -1.547 1.00 94.25 90 LEU A O 1
ATOM 694 N N . GLY A 1 91 ? 8.997 -1.429 -0.238 1.00 95.25 91 GLY A N 1
ATOM 695 C CA . GLY A 1 91 ? 9.129 -2.776 -0.792 1.00 95.25 91 GLY A CA 1
ATOM 696 C C . GLY A 1 91 ? 8.885 -2.828 -2.304 1.00 95.25 91 GLY A C 1
ATOM 697 O O . GLY A 1 91 ? 9.650 -3.482 -3.014 1.00 95.25 91 GLY A O 1
ATOM 698 N N . VAL A 1 92 ? 7.893 -2.087 -2.815 1.00 94.19 92 VAL A N 1
ATOM 699 C CA . VAL A 1 92 ? 7.639 -1.963 -4.265 1.00 94.19 92 VAL A CA 1
ATOM 700 C C . VAL A 1 92 ? 8.851 -1.375 -4.989 1.00 94.19 92 VAL A C 1
ATOM 702 O O . VAL A 1 92 ? 9.319 -1.939 -5.978 1.00 94.19 92 VAL A O 1
ATOM 705 N N . LEU A 1 93 ? 9.405 -0.277 -4.474 1.00 92.75 93 LEU A N 1
ATOM 706 C CA . LEU A 1 93 ? 10.588 0.368 -5.050 1.00 92.75 93 LEU A CA 1
ATOM 707 C C . LEU A 1 93 ? 11.820 -0.540 -5.043 1.00 92.75 93 LEU A C 1
ATOM 709 O O . LEU A 1 93 ? 12.565 -0.590 -6.025 1.00 92.75 93 LEU A O 1
ATOM 713 N N . LEU A 1 94 ? 12.035 -1.274 -3.951 1.00 92.75 94 LEU A N 1
ATOM 714 C CA . LEU A 1 94 ? 13.128 -2.238 -3.849 1.00 92.75 94 LEU A CA 1
ATOM 715 C C . LEU A 1 94 ? 12.939 -3.408 -4.824 1.00 92.75 94 LEU A C 1
ATOM 717 O O . LEU A 1 94 ? 13.914 -3.856 -5.427 1.00 92.75 94 LEU A O 1
ATOM 721 N N . ALA A 1 95 ? 11.702 -3.871 -5.030 1.00 93.31 95 ALA A N 1
ATOM 722 C CA . ALA A 1 95 ? 11.390 -4.895 -6.023 1.00 93.31 95 ALA A CA 1
ATOM 723 C C . ALA A 1 95 ? 11.664 -4.401 -7.453 1.00 93.31 95 ALA A C 1
ATOM 725 O O . ALA A 1 95 ? 12.275 -5.126 -8.239 1.00 93.31 95 ALA A O 1
ATOM 726 N N . PHE A 1 96 ? 11.305 -3.155 -7.777 1.00 91.69 96 PHE A N 1
ATOM 727 C CA . PHE A 1 96 ? 11.654 -2.541 -9.064 1.00 91.69 96 PHE A CA 1
ATOM 728 C C . PHE A 1 96 ? 13.166 -2.398 -9.249 1.00 91.69 96 PHE A C 1
ATOM 730 O O . PHE A 1 96 ? 13.672 -2.615 -10.343 1.00 91.69 96 PHE A O 1
ATOM 737 N N . GLY A 1 97 ? 13.916 -2.120 -8.181 1.00 87.69 97 GLY A N 1
ATOM 738 C CA . GLY A 1 97 ? 15.380 -2.096 -8.235 1.00 87.69 97 GLY A CA 1
ATOM 739 C C . GLY A 1 97 ? 16.026 -3.447 -8.568 1.00 87.69 97 GLY A C 1
ATOM 740 O O . GLY A 1 97 ? 17.153 -3.467 -9.051 1.00 87.69 97 GLY A O 1
ATOM 741 N N . LYS A 1 98 ? 15.327 -4.564 -8.331 1.00 90.75 98 LYS A N 1
ATOM 742 C CA . LYS A 1 98 ? 15.822 -5.932 -8.572 1.00 90.75 98 LYS A CA 1
ATOM 743 C C . LYS A 1 98 ? 15.217 -6.596 -9.811 1.00 90.75 98 LYS A C 1
ATOM 745 O O . LYS A 1 98 ? 15.464 -7.776 -10.058 1.00 90.75 98 LYS A O 1
ATOM 750 N N . MET A 1 99 ? 14.393 -5.882 -10.572 1.00 88.81 99 MET A N 1
ATOM 751 C CA . MET A 1 99 ? 13.722 -6.449 -11.737 1.00 88.81 99 MET A CA 1
ATOM 752 C C . MET A 1 99 ? 14.667 -6.535 -12.943 1.00 88.81 99 MET A C 1
ATOM 754 O O . MET A 1 99 ? 15.466 -5.636 -13.179 1.00 88.81 99 MET A O 1
ATOM 758 N N . ALA A 1 100 ? 14.540 -7.592 -13.749 1.00 87.06 100 ALA A N 1
ATOM 759 C CA . ALA A 1 100 ? 15.385 -7.777 -14.933 1.00 87.06 100 ALA A CA 1
ATOM 760 C C . ALA A 1 100 ? 15.072 -6.784 -16.069 1.00 87.06 100 ALA A C 1
ATOM 762 O O . ALA A 1 100 ? 15.940 -6.464 -16.875 1.00 87.06 100 ALA A O 1
ATOM 763 N N . SER A 1 101 ? 13.823 -6.319 -16.164 1.00 87.94 101 SER A N 1
ATOM 764 C CA . SER A 1 101 ? 13.395 -5.310 -17.137 1.00 87.94 101 SER A CA 1
ATOM 765 C C . SER A 1 101 ? 12.066 -4.668 -16.718 1.00 87.94 101 SER A C 1
ATOM 767 O O . SER A 1 101 ? 11.322 -5.292 -15.952 1.00 87.94 101 SER A O 1
ATOM 769 N N . PRO A 1 102 ? 11.702 -3.484 -17.256 1.00 87.06 102 PRO A N 1
ATOM 770 C CA . PRO A 1 102 ? 10.411 -2.823 -17.012 1.00 87.06 102 PRO A CA 1
ATOM 771 C C . PRO A 1 102 ? 9.174 -3.700 -17.268 1.00 87.06 102 PRO A C 1
ATOM 773 O O . PRO A 1 102 ? 8.134 -3.517 -16.640 1.00 87.06 102 PRO A O 1
ATOM 776 N N . ALA A 1 103 ? 9.288 -4.723 -18.122 1.00 88.31 103 ALA A N 1
ATOM 777 C CA . ALA A 1 103 ? 8.209 -5.679 -18.384 1.00 88.31 103 ALA A CA 1
ATOM 778 C C . ALA A 1 103 ? 7.789 -6.496 -17.142 1.00 88.31 103 ALA A C 1
ATOM 780 O O . ALA A 1 103 ? 6.734 -7.128 -17.135 1.00 88.31 103 ALA A O 1
ATOM 781 N N . TYR A 1 104 ? 8.589 -6.478 -16.072 1.00 90.31 104 TYR A N 1
ATOM 782 C CA . TYR A 1 104 ? 8.265 -7.118 -14.799 1.00 90.31 104 TYR A CA 1
ATOM 783 C C . TYR A 1 104 ? 7.465 -6.222 -13.837 1.00 90.31 104 TYR A C 1
ATOM 785 O O . TYR A 1 104 ? 7.051 -6.718 -12.791 1.00 90.31 104 TYR A O 1
ATOM 793 N N . VAL A 1 105 ? 7.184 -4.950 -14.162 1.00 90.75 105 VAL A N 1
ATOM 794 C CA . VAL A 1 105 ? 6.297 -4.098 -13.341 1.00 90.75 105 VAL A CA 1
ATOM 795 C C . VAL A 1 105 ? 4.932 -4.772 -13.134 1.00 90.75 105 VAL A C 1
ATOM 797 O O . VAL A 1 105 ? 4.562 -4.986 -11.978 1.00 90.75 105 VAL A O 1
ATOM 800 N N . PRO A 1 106 ? 4.197 -5.193 -14.188 1.00 91.38 106 PRO A N 1
ATOM 801 C CA . PRO A 1 106 ? 2.910 -5.868 -14.004 1.00 91.38 106 PRO A CA 1
ATOM 802 C C . PRO A 1 106 ? 3.039 -7.198 -13.252 1.00 91.38 106 PRO A C 1
ATOM 804 O O . PRO A 1 106 ? 2.127 -7.568 -12.517 1.00 91.38 106 PRO A O 1
ATOM 807 N N . VAL A 1 107 ? 4.175 -7.895 -13.377 1.00 92.75 107 VAL A N 1
ATOM 808 C CA . VAL A 1 107 ? 4.448 -9.131 -12.629 1.00 92.75 107 VAL A CA 1
ATOM 809 C C . VAL A 1 107 ? 4.530 -8.857 -11.130 1.00 92.75 107 VAL A C 1
ATOM 811 O O . VAL A 1 107 ? 3.841 -9.518 -10.356 1.00 92.75 107 VAL A O 1
ATOM 814 N N . ILE A 1 108 ? 5.349 -7.882 -10.727 1.00 93.75 108 ILE A N 1
ATOM 815 C CA . ILE A 1 108 ? 5.553 -7.501 -9.323 1.00 93.75 108 ILE A CA 1
ATOM 816 C C . ILE A 1 108 ? 4.232 -7.032 -8.713 1.00 93.75 108 ILE A C 1
ATOM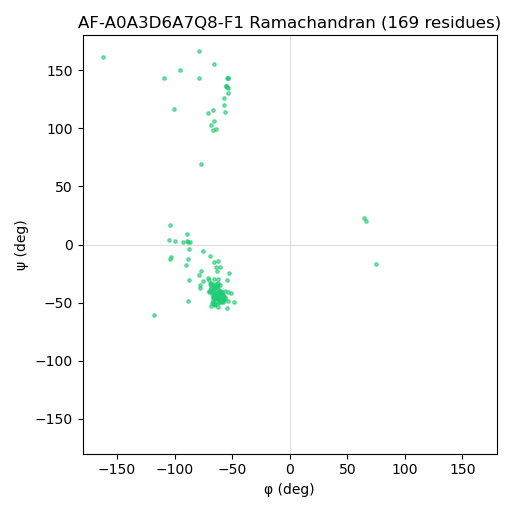 818 O O . ILE A 1 108 ? 3.843 -7.493 -7.640 1.00 93.75 108 ILE A O 1
ATOM 822 N N . MET A 1 109 ? 3.508 -6.175 -9.434 1.00 93.81 109 MET A N 1
ATOM 823 C CA . MET A 1 109 ? 2.210 -5.670 -8.995 1.00 93.81 109 MET A CA 1
ATOM 824 C C . MET A 1 109 ? 1.192 -6.809 -8.840 1.00 93.81 109 MET A C 1
ATOM 826 O O . MET A 1 109 ? 0.520 -6.883 -7.815 1.00 93.81 109 MET A O 1
ATOM 830 N N . SER A 1 110 ? 1.127 -7.752 -9.787 1.00 93.12 110 SER A N 1
ATOM 831 C CA . SER A 1 110 ? 0.204 -8.898 -9.709 1.00 93.12 110 SER A CA 1
ATOM 832 C C . SER A 1 110 ? 0.445 -9.762 -8.472 1.00 93.12 110 SER A C 1
ATOM 834 O O . SER A 1 110 ? -0.513 -10.134 -7.801 1.00 93.12 110 SER A O 1
ATOM 836 N N . VAL A 1 111 ? 1.708 -10.031 -8.119 1.00 94.38 111 VAL A N 1
ATOM 837 C CA . VAL A 1 111 ? 2.046 -10.788 -6.900 1.00 94.38 111 VAL A CA 1
ATOM 838 C C . VAL A 1 111 ? 1.549 -10.059 -5.650 1.00 94.38 111 VAL A C 1
ATOM 840 O O . VAL A 1 111 ? 0.924 -10.674 -4.787 1.00 94.38 111 VAL A O 1
ATOM 843 N N . ILE A 1 112 ? 1.783 -8.747 -5.561 1.00 94.81 112 ILE A N 1
ATOM 844 C CA . ILE A 1 112 ? 1.394 -7.937 -4.399 1.00 94.81 112 ILE A CA 1
ATOM 845 C C . ILE A 1 112 ? -0.131 -7.890 -4.253 1.00 94.81 112 ILE A C 1
ATOM 847 O O . ILE A 1 112 ? -0.655 -8.190 -3.179 1.00 94.81 112 ILE A O 1
ATOM 851 N N . PHE A 1 113 ? -0.854 -7.550 -5.323 1.00 92.06 113 PHE A N 1
ATOM 852 C CA . PHE A 1 113 ? -2.307 -7.360 -5.257 1.00 92.06 113 PHE A CA 1
ATOM 853 C C . PHE A 1 113 ? -3.100 -8.663 -5.212 1.00 92.06 113 PHE A C 1
ATOM 855 O O . PHE A 1 113 ? -4.210 -8.661 -4.686 1.00 92.06 113 PHE A O 1
ATOM 862 N N . ALA A 1 114 ? -2.538 -9.777 -5.685 1.00 95.06 114 ALA A N 1
ATOM 863 C CA . ALA A 1 114 ? -3.117 -11.096 -5.446 1.00 95.06 114 ALA A CA 1
ATOM 864 C C . ALA A 1 114 ? -2.821 -11.610 -4.029 1.00 95.06 114 ALA A C 1
ATOM 866 O O . ALA A 1 114 ? -3.667 -12.274 -3.435 1.00 95.06 114 ALA A O 1
ATOM 867 N N . GLY A 1 115 ? -1.646 -11.296 -3.470 1.00 94.94 115 GLY A N 1
ATOM 868 C CA . GLY A 1 115 ? -1.231 -11.747 -2.140 1.00 94.94 115 GLY A CA 1
ATOM 869 C C . GLY A 1 115 ? -1.870 -10.972 -0.984 1.00 94.94 115 GLY A C 1
ATOM 870 O O . GLY A 1 115 ? -2.232 -11.570 0.031 1.00 94.94 115 GLY A O 1
ATOM 871 N N . ALA A 1 116 ? -2.055 -9.657 -1.124 1.00 94.75 116 ALA A N 1
ATOM 872 C CA . ALA A 1 116 ? -2.579 -8.807 -0.052 1.00 94.75 116 ALA A CA 1
ATOM 873 C C . ALA A 1 116 ? -3.967 -9.245 0.472 1.00 94.75 116 ALA A C 1
ATOM 875 O O . ALA A 1 116 ? -4.129 -9.321 1.695 1.00 94.75 116 ALA A O 1
ATOM 876 N N . PRO A 1 117 ? -4.949 -9.616 -0.378 1.00 94.25 117 PRO A N 1
ATOM 877 C CA . PRO A 1 117 ? -6.225 -10.157 0.088 1.00 94.25 117 PRO A CA 1
ATOM 878 C C . PRO A 1 117 ? -6.085 -11.451 0.898 1.00 94.25 117 PRO A C 1
ATOM 880 O O . PRO A 1 117 ? -6.836 -11.642 1.850 1.00 94.25 117 PRO A O 1
ATOM 883 N N . ILE A 1 118 ? -5.118 -12.315 0.562 1.00 96.25 118 ILE A N 1
ATOM 884 C CA . ILE A 1 118 ? -4.864 -13.583 1.267 1.00 96.25 118 ILE A CA 1
ATOM 885 C C . ILE A 1 118 ? -4.366 -13.296 2.687 1.00 96.25 118 ILE A C 1
ATOM 887 O O . ILE A 1 118 ? -4.912 -13.818 3.659 1.00 96.25 118 ILE A O 1
ATOM 891 N N . VAL A 1 119 ? -3.368 -12.414 2.816 1.00 96.94 119 VAL A N 1
ATOM 892 C CA . VAL A 1 119 ? -2.838 -11.996 4.123 1.00 96.94 119 VAL A CA 1
ATOM 893 C C . VAL A 1 119 ? -3.939 -11.342 4.957 1.00 96.94 119 VAL A C 1
ATOM 895 O O . VAL A 1 119 ? -4.125 -11.698 6.121 1.00 96.94 119 VAL A O 1
ATOM 898 N N . ASN A 1 120 ? -4.718 -10.436 4.358 1.00 95.25 120 ASN A N 1
ATOM 899 C CA . ASN A 1 120 ? -5.824 -9.775 5.044 1.00 95.25 120 ASN A CA 1
ATOM 900 C C . ASN A 1 120 ? -6.905 -10.769 5.498 1.00 95.25 120 ASN A C 1
ATOM 902 O O . ASN A 1 120 ? -7.388 -10.666 6.623 1.00 95.25 120 ASN A O 1
ATOM 906 N N . ALA A 1 121 ? -7.255 -11.751 4.662 1.00 95.44 121 ALA A N 1
ATOM 907 C CA . ALA A 1 121 ? -8.213 -12.796 5.009 1.00 95.44 121 ALA A CA 1
ATOM 908 C C . ALA A 1 121 ? -7.765 -13.581 6.248 1.00 95.44 121 ALA A C 1
ATOM 910 O O . ALA A 1 121 ? -8.555 -13.749 7.175 1.00 95.44 121 ALA A O 1
ATOM 911 N N . ILE A 1 122 ? -6.499 -14.002 6.306 1.00 96.38 122 ILE A N 1
ATOM 912 C CA . ILE A 1 122 ? -5.949 -14.751 7.445 1.00 96.38 122 ILE A CA 1
ATOM 913 C C . ILE A 1 122 ? -5.924 -13.882 8.706 1.00 96.38 122 ILE A C 1
ATOM 915 O O . ILE A 1 122 ? -6.429 -14.296 9.753 1.00 96.38 122 ILE A O 1
ATOM 919 N N . VAL A 1 123 ? -5.363 -12.671 8.615 1.00 96.50 123 VAL A N 1
ATOM 920 C CA . VAL A 1 123 ? -5.204 -11.776 9.771 1.00 96.50 123 VAL A CA 1
ATOM 921 C C . VAL A 1 123 ? -6.563 -11.353 10.318 1.00 96.50 123 VAL A C 1
ATOM 923 O O . VAL A 1 123 ? -6.781 -11.442 11.524 1.00 96.50 123 VAL A O 1
ATOM 926 N N . SER A 1 124 ? -7.496 -10.945 9.455 1.00 94.81 124 SER A N 1
ATOM 927 C CA . SER A 1 124 ? -8.835 -10.531 9.877 1.00 94.81 124 SER A CA 1
ATOM 928 C C . SER A 1 124 ? -9.627 -11.701 10.459 1.00 94.81 124 SER A C 1
ATOM 930 O O . SER A 1 124 ? -10.194 -11.560 11.537 1.00 94.81 124 SER A O 1
ATOM 932 N N . THR A 1 125 ? -9.606 -12.876 9.822 1.00 96.19 125 THR A N 1
ATOM 933 C CA . THR A 1 125 ? -10.321 -14.055 10.345 1.00 96.19 125 THR A CA 1
ATOM 934 C C . THR A 1 125 ? -9.778 -14.476 11.709 1.00 96.19 125 THR A C 1
ATOM 936 O O . THR A 1 125 ? -10.555 -14.780 12.610 1.00 96.19 125 THR A O 1
ATOM 939 N N . THR A 1 126 ? -8.454 -14.439 11.885 1.00 96.56 126 THR A N 1
ATOM 940 C CA . THR A 1 126 ? -7.803 -14.780 13.158 1.00 96.56 126 THR A CA 1
ATOM 941 C C . THR A 1 126 ? -8.122 -13.768 14.244 1.00 96.56 126 THR A C 1
ATOM 943 O O . THR A 1 126 ? -8.544 -14.156 15.330 1.00 96.56 126 THR A O 1
ATOM 946 N N . LYS A 1 127 ? -7.949 -12.477 13.950 1.00 95.06 127 LYS A N 1
ATOM 947 C CA . LYS A 1 127 ? -8.180 -11.397 14.912 1.00 95.06 127 LYS A CA 1
ATOM 948 C C . LYS A 1 127 ? -9.626 -11.378 15.410 1.00 95.06 127 LYS A C 1
ATOM 950 O O . LYS A 1 127 ? -9.849 -11.158 16.593 1.00 95.06 127 LYS A O 1
ATOM 955 N N . GLU A 1 128 ? -10.582 -11.623 14.519 1.00 95.12 128 GLU A N 1
ATOM 956 C CA . GLU A 1 128 ? -12.011 -11.604 14.843 1.00 95.12 128 GLU A CA 1
ATOM 957 C C . GLU A 1 128 ? -12.536 -12.969 15.335 1.00 95.12 128 GLU A C 1
ATOM 959 O O . GLU A 1 128 ? -13.731 -13.117 15.570 1.00 95.12 128 GLU A O 1
ATOM 964 N N . GLY A 1 129 ? -11.679 -13.994 15.468 1.00 95.38 129 GLY A N 1
ATOM 965 C CA . GLY A 1 129 ? -12.090 -15.331 15.921 1.00 95.38 129 GLY A CA 1
ATOM 966 C C . GLY A 1 129 ? -13.058 -16.047 14.968 1.00 95.38 129 GLY A C 1
ATOM 967 O O . GLY A 1 129 ? -13.788 -16.948 15.372 1.00 95.38 129 GLY A O 1
ATOM 968 N N . ASN A 1 130 ? -13.070 -15.663 13.691 1.00 96.56 130 ASN A N 1
ATOM 969 C CA . ASN A 1 130 ? -14.094 -16.058 12.723 1.00 96.56 130 ASN A CA 1
ATOM 970 C C . ASN A 1 130 ? -13.800 -17.361 11.972 1.00 96.56 130 ASN A C 1
ATOM 972 O O . ASN A 1 130 ? -14.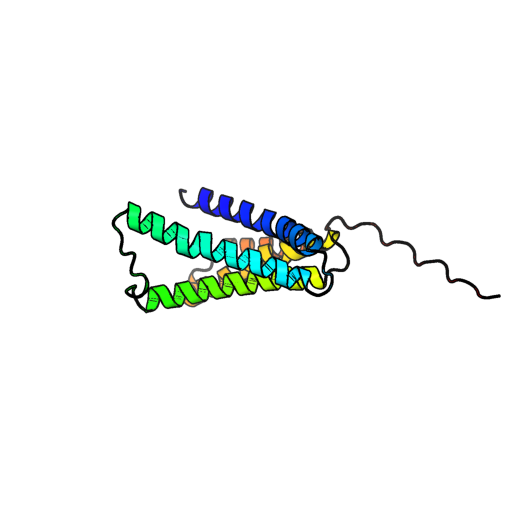539 -17.713 11.054 1.00 96.56 130 ASN A O 1
ATOM 976 N N . TRP A 1 131 ? -12.767 -18.107 12.367 1.00 96.19 131 TRP A N 1
ATOM 977 C CA . TRP A 1 131 ? -12.424 -19.397 11.761 1.00 96.19 131 TRP A CA 1
ATOM 978 C C . TRP A 1 131 ? -13.605 -20.385 11.671 1.00 96.19 131 TRP A C 1
ATOM 980 O O . TRP A 1 131 ? -13.776 -20.968 10.600 1.00 96.19 131 TRP A O 1
ATOM 990 N N . PRO A 1 132 ? -14.481 -20.526 12.691 1.00 96.81 132 PRO A N 1
ATOM 991 C CA . PRO A 1 132 ? -15.654 -21.403 12.597 1.00 96.81 132 PRO A CA 1
ATOM 992 C C . PRO A 1 132 ? -16.688 -20.978 11.541 1.00 96.81 132 PRO A C 1
ATOM 994 O O . PRO A 1 132 ? -17.509 -21.788 11.122 1.00 96.81 132 PRO A O 1
ATOM 997 N N . HIS A 1 133 ? -16.662 -19.715 11.102 1.00 95.88 133 HIS A N 1
ATOM 998 C CA . HIS A 1 133 ? -17.616 -19.143 10.145 1.00 95.88 133 HIS A CA 1
ATOM 999 C C . HIS A 1 133 ? -17.074 -19.088 8.710 1.00 95.88 133 HIS A C 1
ATOM 1001 O O . HIS A 1 133 ? -17.749 -18.574 7.811 1.00 95.88 133 HIS A O 1
ATOM 1007 N N . VAL A 1 134 ? -15.862 -19.595 8.474 1.00 95.56 134 VAL A N 1
ATOM 1008 C CA . VAL A 1 134 ? -15.252 -19.617 7.144 1.00 95.56 134 VAL A CA 1
ATOM 1009 C C . VAL A 1 134 ? -16.035 -20.563 6.237 1.00 95.56 134 VAL A C 1
ATOM 1011 O O . VAL A 1 134 ? -16.091 -21.771 6.452 1.00 95.56 134 VAL A O 1
ATOM 1014 N N . LYS A 1 135 ? -16.641 -20.002 5.187 1.00 95.81 135 LYS A N 1
ATOM 1015 C CA . LYS A 1 135 ? -17.415 -20.763 4.200 1.00 95.81 135 LYS A CA 1
ATOM 1016 C C . LYS A 1 135 ? -16.561 -21.122 2.990 1.00 95.81 135 LYS A C 1
ATOM 1018 O O . LYS A 1 135 ? -15.697 -20.351 2.571 1.00 95.81 135 LYS A O 1
ATOM 1023 N N . LEU A 1 136 ? -16.885 -22.247 2.357 1.00 95.75 136 LEU A N 1
ATOM 1024 C CA . LEU A 1 136 ? -16.178 -22.729 1.170 1.00 95.75 136 LEU A CA 1
ATOM 1025 C C . LEU A 1 136 ? -16.089 -21.692 0.025 1.00 95.75 136 LEU A C 1
ATOM 1027 O O . LEU A 1 136 ? -15.002 -21.549 -0.529 1.00 95.75 136 LEU A O 1
ATOM 1031 N N . PRO A 1 137 ? -17.135 -20.898 -0.300 1.00 97.56 137 PRO A N 1
ATOM 1032 C CA . PRO A 1 137 ? -17.025 -19.868 -1.337 1.00 97.56 137 PRO A CA 1
ATOM 1033 C C . PRO A 1 137 ? -15.991 -18.778 -1.028 1.00 97.56 137 PRO A C 1
ATOM 1035 O O . PRO A 1 137 ? -15.352 -18.266 -1.943 1.00 97.56 137 PRO A O 1
ATOM 1038 N N . PHE A 1 138 ? -15.795 -18.432 0.249 1.00 95.50 138 PHE A N 1
ATOM 1039 C CA . PHE A 1 138 ? -14.772 -17.465 0.649 1.00 95.50 138 PHE A CA 1
ATOM 1040 C C . PHE A 1 138 ? -13.370 -18.023 0.389 1.00 95.50 138 PHE A C 1
ATOM 1042 O O . PHE A 1 138 ? -12.559 -17.363 -0.257 1.00 95.50 138 PHE A O 1
ATOM 1049 N N . LEU A 1 139 ? -13.114 -19.268 0.807 1.00 95.00 139 LEU A N 1
ATOM 1050 C CA . LEU A 1 139 ? -11.848 -19.956 0.534 1.00 95.00 139 LEU A CA 1
ATOM 1051 C C . LEU A 1 139 ? -11.588 -20.097 -0.968 1.00 95.00 139 LEU A C 1
ATOM 1053 O O . LEU A 1 139 ? -10.472 -19.851 -1.421 1.00 95.00 139 LEU A O 1
ATOM 1057 N N . LEU A 1 140 ? -12.622 -20.431 -1.742 1.00 96.75 140 LEU A N 1
ATOM 1058 C CA . LEU A 1 140 ? -12.529 -20.506 -3.196 1.00 96.75 140 LEU A CA 1
ATOM 1059 C C . LEU A 1 140 ? -12.165 -19.146 -3.802 1.00 96.75 140 LEU A C 1
ATOM 1061 O O . LEU A 1 140 ? -11.292 -19.087 -4.660 1.00 96.75 140 LEU A O 1
ATOM 1065 N N . GLY A 1 141 ? -12.766 -18.051 -3.331 1.00 95.38 141 GLY A N 1
ATOM 1066 C CA . GLY A 1 141 ? -12.414 -16.698 -3.771 1.00 95.38 141 GLY A CA 1
ATOM 1067 C C . GLY A 1 141 ? -10.944 -16.351 -3.513 1.00 95.38 141 GLY A C 1
ATOM 1068 O O . GLY A 1 141 ? -10.267 -15.834 -4.401 1.00 95.38 141 GLY A O 1
ATOM 1069 N N . ILE A 1 142 ? -10.422 -16.699 -2.333 1.00 95.94 142 ILE A N 1
ATOM 1070 C CA . ILE A 1 142 ? -9.003 -16.515 -1.984 1.00 95.94 142 ILE A CA 1
ATOM 1071 C C . ILE A 1 142 ? -8.093 -17.377 -2.873 1.00 95.94 142 ILE A C 1
ATOM 1073 O O . ILE A 1 142 ? -7.086 -16.884 -3.386 1.00 95.94 142 ILE A O 1
ATOM 1077 N N . ALA A 1 143 ? -8.460 -18.637 -3.116 1.00 95.88 143 ALA A N 1
ATOM 1078 C CA . ALA A 1 143 ? -7.713 -19.523 -4.006 1.00 95.88 143 ALA A CA 1
ATOM 1079 C C . ALA A 1 143 ? -7.701 -19.003 -5.453 1.00 95.88 143 ALA A C 1
ATOM 1081 O O . ALA A 1 143 ? -6.653 -18.984 -6.096 1.00 95.88 143 ALA A O 1
ATOM 1082 N N . LEU A 1 144 ? -8.838 -18.516 -5.954 1.00 96.00 144 LEU A N 1
ATOM 1083 C CA . LEU A 1 144 ? -8.944 -17.924 -7.287 1.00 96.00 144 LEU A CA 1
ATOM 1084 C C . LEU A 1 144 ? -8.119 -16.641 -7.416 1.00 96.00 144 LEU A C 1
ATOM 1086 O O . LEU A 1 144 ? -7.505 -16.433 -8.459 1.00 96.00 144 LEU A O 1
ATOM 1090 N N . ALA A 1 145 ? -8.039 -15.814 -6.369 1.00 94.62 145 ALA A N 1
ATOM 1091 C CA . ALA A 1 145 ? -7.146 -14.655 -6.355 1.00 94.62 145 ALA A CA 1
ATOM 1092 C C . ALA A 1 145 ? -5.673 -15.081 -6.481 1.00 94.62 145 ALA A C 1
ATOM 1094 O O . ALA A 1 145 ? -4.942 -14.526 -7.302 1.00 94.62 145 ALA A O 1
ATOM 1095 N N . ALA A 1 146 ? -5.253 -16.112 -5.739 1.00 94.75 146 ALA A N 1
ATOM 1096 C CA . ALA A 1 146 ? -3.899 -16.659 -5.826 1.00 94.75 146 ALA A CA 1
ATOM 1097 C C . ALA A 1 146 ? -3.590 -17.228 -7.222 1.00 94.75 146 ALA A C 1
ATOM 1099 O O . ALA A 1 146 ? -2.545 -16.927 -7.804 1.00 94.75 146 ALA A O 1
ATOM 1100 N N . VAL A 1 147 ? -4.516 -18.009 -7.789 1.00 96.31 147 VAL A N 1
ATOM 1101 C CA . VAL A 1 147 ? -4.388 -18.577 -9.140 1.00 96.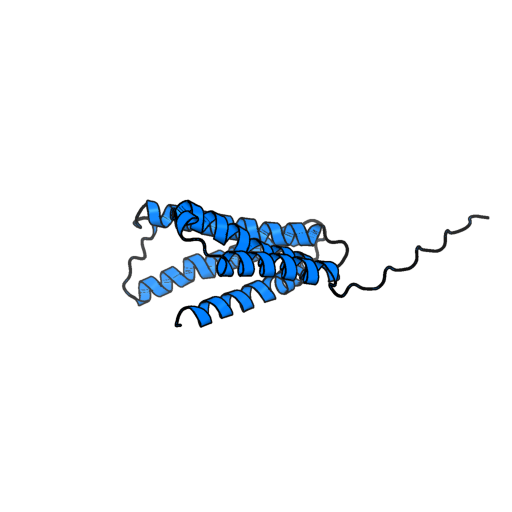31 147 VAL A CA 1
ATOM 1102 C C . VAL A 1 147 ? -4.350 -17.473 -10.194 1.00 96.31 147 VAL A C 1
ATOM 1104 O O . VAL A 1 147 ? -3.485 -17.497 -11.066 1.00 96.31 147 VAL A O 1
ATOM 1107 N N . GLY A 1 148 ? -5.230 -16.475 -10.102 1.00 94.12 148 GLY A N 1
ATOM 1108 C CA . GLY A 1 148 ? -5.242 -15.321 -11.001 1.00 94.12 148 GLY A CA 1
ATOM 1109 C C . GLY A 1 148 ? -3.926 -14.545 -10.959 1.00 94.12 148 GLY A C 1
ATOM 1110 O O . GLY A 1 148 ? -3.349 -14.264 -12.009 1.00 94.12 148 GLY A O 1
ATOM 1111 N N . GLY A 1 149 ? -3.399 -14.288 -9.756 1.00 93.94 149 GLY A N 1
ATOM 1112 C CA . GLY A 1 149 ? -2.079 -13.686 -9.565 1.00 93.94 149 GLY A CA 1
ATOM 1113 C C . GLY A 1 149 ? -0.964 -14.501 -10.216 1.00 93.94 149 GLY A C 1
ATOM 1114 O O . GLY A 1 149 ? -0.169 -13.958 -10.981 1.00 93.94 149 GLY A O 1
ATOM 1115 N N . TYR A 1 150 ? -0.944 -15.817 -9.990 1.00 94.19 150 TYR A N 1
ATOM 1116 C CA . TYR A 1 150 ? 0.026 -16.718 -10.618 1.00 94.19 150 TYR A CA 1
ATOM 1117 C C . TYR A 1 150 ? -0.053 -16.685 -12.148 1.00 94.19 150 TYR A C 1
ATOM 1119 O O . TYR A 1 150 ? 0.976 -16.566 -12.818 1.00 94.19 150 TYR A O 1
ATOM 1127 N N . LEU A 1 151 ? -1.259 -16.774 -12.713 1.00 94.25 151 LEU A N 1
ATOM 1128 C CA . LEU A 1 151 ? -1.461 -16.758 -14.159 1.00 94.25 151 LEU A CA 1
ATOM 1129 C C . LEU A 1 151 ? -1.000 -15.431 -14.768 1.00 94.25 151 LEU A C 1
ATOM 1131 O O . LEU A 1 151 ? -0.265 -15.465 -15.759 1.00 94.25 151 LEU A O 1
ATOM 1135 N N . ALA A 1 152 ? -1.352 -14.301 -14.149 1.00 91.81 152 ALA A N 1
ATOM 1136 C CA . ALA A 1 152 ? -0.928 -12.968 -14.573 1.00 91.81 152 ALA A CA 1
ATOM 1137 C C . ALA A 1 152 ? 0.599 -12.805 -14.511 1.00 91.81 152 ALA A C 1
ATOM 1139 O O . ALA A 1 152 ? 1.208 -12.281 -15.440 1.00 91.81 152 ALA A O 1
ATOM 1140 N N . THR A 1 153 ? 1.242 -13.320 -13.462 1.00 90.50 153 THR A N 1
ATOM 1141 C CA . THR A 1 153 ? 2.704 -13.320 -13.325 1.00 90.50 153 THR A CA 1
ATOM 1142 C C . THR A 1 153 ? 3.392 -14.208 -14.366 1.00 90.50 153 THR A C 1
ATOM 1144 O O . THR A 1 153 ? 4.392 -13.799 -14.967 1.00 90.50 153 THR A O 1
ATOM 1147 N N . LYS A 1 154 ? 2.886 -15.425 -14.589 1.00 90.25 154 LYS A N 1
ATOM 1148 C CA . LYS A 1 154 ? 3.502 -16.412 -15.488 1.00 90.25 154 LYS A CA 1
ATOM 1149 C C . LYS A 1 154 ? 3.387 -16.016 -16.957 1.00 90.25 154 LYS A C 1
ATOM 1151 O O . LYS A 1 154 ? 4.355 -16.183 -17.695 1.00 90.25 154 LYS A O 1
ATOM 1156 N N . HIS A 1 155 ? 2.235 -15.485 -17.356 1.00 89.69 155 HIS A N 1
ATOM 1157 C CA . HIS A 1 155 ? 1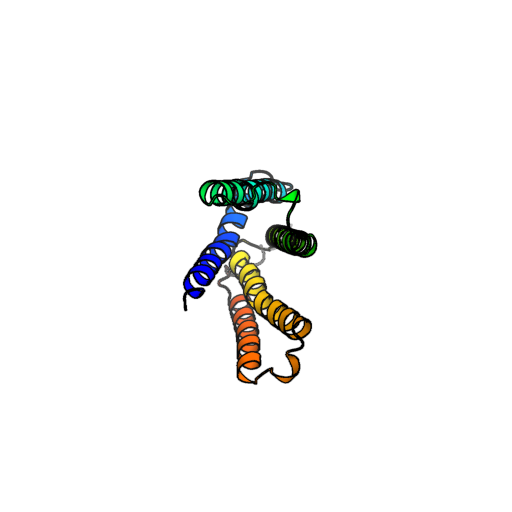.916 -15.159 -18.749 1.00 89.69 155 HIS A CA 1
ATOM 1158 C C . HIS A 1 155 ? 1.992 -13.654 -19.029 1.00 89.69 155 HIS A C 1
ATOM 1160 O O . HIS A 1 155 ? 1.461 -13.188 -20.034 1.00 89.69 155 HIS A O 1
ATOM 1166 N N . ALA A 1 156 ? 2.644 -12.884 -18.149 1.00 86.00 156 ALA A N 1
ATOM 1167 C CA . ALA A 1 156 ? 2.875 -11.467 -18.382 1.00 86.00 156 ALA A CA 1
ATOM 1168 C C . ALA A 1 156 ? 3.591 -11.259 -19.729 1.00 86.00 156 ALA A C 1
ATOM 1170 O O . ALA A 1 156 ? 4.558 -11.978 -20.015 1.00 86.00 156 ALA A O 1
ATOM 1171 N N . PRO A 1 157 ? 3.161 -10.275 -20.538 1.00 82.56 157 PRO A N 1
ATOM 1172 C CA . PRO A 1 157 ? 3.778 -9.996 -21.825 1.00 82.56 157 PRO A CA 1
ATOM 1173 C C . PRO A 1 157 ? 5.205 -9.490 -21.596 1.00 82.56 157 PRO A C 1
ATOM 1175 O O . PRO A 1 157 ? 5.425 -8.371 -21.134 1.00 82.56 157 PRO A O 1
ATOM 1178 N N . LYS A 1 158 ? 6.188 -10.345 -21.887 1.00 76.75 158 LYS A N 1
ATOM 1179 C CA . LYS A 1 158 ? 7.617 -10.035 -21.788 1.00 76.75 158 LYS A CA 1
ATOM 1180 C C . LYS A 1 158 ? 8.203 -9.929 -23.197 1.00 76.75 158 LYS A C 1
ATOM 1182 O O . LYS A 1 158 ? 7.812 -10.722 -24.055 1.00 76.75 158 LYS A O 1
ATOM 1187 N N . PRO A 1 159 ? 9.154 -9.009 -23.441 1.00 67.56 159 PRO A N 1
ATOM 1188 C CA . PRO A 1 159 ? 9.931 -9.020 -24.673 1.00 67.56 159 PRO A CA 1
ATOM 1189 C C . PRO A 1 159 ? 10.572 -10.404 -24.873 1.00 67.56 159 PRO A C 1
ATOM 1191 O O . PRO A 1 159 ? 10.974 -11.021 -23.876 1.00 67.56 159 PRO A O 1
ATOM 1194 N N . PRO A 1 160 ? 10.670 -10.911 -26.115 1.00 62.69 160 PRO A N 1
ATOM 1195 C CA . PRO A 1 160 ? 11.372 -12.162 -26.386 1.00 62.69 160 PRO A CA 1
ATOM 1196 C C . PRO A 1 160 ? 12.801 -12.096 -25.827 1.00 62.69 160 PRO A C 1
ATOM 1198 O O . PRO A 1 160 ? 13.430 -11.038 -25.846 1.00 62.69 160 PRO A O 1
ATOM 1201 N N . LYS A 1 161 ? 13.316 -13.218 -25.298 1.00 59.97 161 LYS A N 1
ATOM 1202 C CA . LYS A 1 161 ? 14.723 -13.301 -24.874 1.00 59.97 161 LYS A CA 1
ATOM 1203 C C . LYS A 1 161 ? 15.595 -12.953 -26.082 1.00 59.97 161 LYS A C 1
ATOM 1205 O O . LYS A 1 161 ? 15.518 -13.656 -27.087 1.00 59.97 161 LYS A O 1
ATOM 1210 N N . SER A 1 162 ? 16.407 -11.901 -25.985 1.00 54.84 162 SER A N 1
ATOM 1211 C CA . SER A 1 162 ? 17.430 -11.630 -26.996 1.00 54.84 162 SER A CA 1
ATOM 1212 C C . SER A 1 162 ? 18.310 -12.877 -27.153 1.00 54.84 162 SER A C 1
ATOM 1214 O O . SER A 1 162 ? 18.673 -13.470 -26.129 1.00 54.84 162 SER A O 1
ATOM 1216 N N . PRO A 1 163 ? 18.637 -13.305 -28.387 1.00 54.78 163 PRO A N 1
ATOM 1217 C CA . PRO A 1 163 ? 19.592 -14.385 -28.600 1.00 54.78 163 PRO A CA 1
ATOM 1218 C C . PRO A 1 163 ? 20.905 -14.068 -27.869 1.00 54.78 163 PRO A C 1
ATOM 1220 O O . PRO A 1 163 ? 21.280 -12.890 -27.813 1.00 54.78 163 PRO A O 1
ATOM 1223 N N . PRO A 1 164 ? 21.598 -15.068 -27.293 1.00 57.31 164 PRO A N 1
ATOM 1224 C CA . PRO A 1 164 ? 22.925 -14.844 -26.734 1.00 57.31 164 PRO A CA 1
ATOM 1225 C C . PRO A 1 164 ? 23.817 -14.201 -27.802 1.00 57.31 164 PRO A C 1
ATOM 1227 O O . PRO A 1 164 ? 23.777 -14.599 -28.968 1.00 57.31 164 PRO A O 1
ATOM 1230 N N . ALA A 1 165 ? 24.557 -13.159 -27.411 1.00 64.31 165 ALA A N 1
ATOM 1231 C CA . ALA A 1 165 ? 25.461 -12.458 -28.314 1.00 64.31 165 ALA A CA 1
ATOM 1232 C C . ALA A 1 165 ? 26.449 -13.469 -28.926 1.00 64.31 165 ALA A C 1
ATOM 1234 O O . ALA A 1 165 ? 26.932 -14.331 -28.186 1.00 64.31 165 ALA A O 1
ATOM 1235 N N . PRO A 1 166 ? 26.730 -13.402 -30.242 1.00 60.00 166 PRO A N 1
ATOM 1236 C CA . PRO A 1 166 ? 27.690 -14.300 -30.863 1.00 60.00 166 PRO A CA 1
ATOM 1237 C C . PRO A 1 166 ? 29.033 -14.167 -30.146 1.00 60.00 166 PRO A C 1
ATOM 1239 O O . PRO A 1 166 ? 29.549 -13.064 -29.963 1.00 60.00 166 PRO A O 1
ATOM 1242 N N . GLU A 1 167 ? 29.547 -15.308 -29.699 1.00 55.53 167 GLU A N 1
ATOM 1243 C CA . GLU A 1 167 ? 30.856 -15.440 -29.077 1.00 55.53 167 GLU A CA 1
ATOM 1244 C C . GLU A 1 167 ? 31.887 -14.884 -30.063 1.00 55.53 167 GLU A C 1
ATOM 1246 O O . GLU A 1 167 ? 32.029 -15.385 -31.181 1.00 55.53 167 GLU A O 1
ATOM 1251 N N . VAL A 1 168 ? 32.546 -13.783 -29.696 1.00 53.38 168 VAL A N 1
ATOM 1252 C CA . VAL A 1 168 ? 33.619 -13.211 -30.509 1.00 53.38 168 VAL A CA 1
ATOM 1253 C C . VAL A 1 168 ? 34.762 -14.220 -30.474 1.00 53.38 168 VAL A C 1
ATOM 1255 O O . VAL A 1 168 ? 35.501 -14.309 -29.495 1.00 53.38 168 VAL A O 1
ATOM 1258 N N . SER A 1 169 ? 34.852 -15.034 -31.525 1.00 52.75 169 SER A N 1
ATOM 1259 C CA . SER A 1 169 ? 35.982 -15.918 -31.780 1.00 52.75 169 SER A CA 1
ATOM 1260 C C . SER A 1 169 ? 37.211 -15.041 -32.006 1.00 52.75 169 SER A C 1
ATOM 1262 O O . SER A 1 169 ? 37.390 -14.466 -33.077 1.00 52.75 169 SER A O 1
ATOM 1264 N N . ASN A 1 170 ? 38.028 -14.889 -30.965 1.00 51.66 170 ASN A N 1
ATOM 1265 C CA . ASN A 1 170 ? 39.367 -14.333 -31.102 1.00 51.66 170 ASN A CA 1
ATOM 1266 C C . ASN A 1 170 ? 40.202 -15.360 -31.877 1.00 51.66 170 ASN A C 1
ATOM 1268 O O . ASN A 1 170 ? 40.560 -16.402 -31.326 1.00 51.66 170 ASN A O 1
ATOM 1272 N N . SER A 1 171 ? 40.422 -15.079 -33.163 1.00 54.78 171 SER A N 1
ATOM 1273 C CA . SER A 1 171 ? 41.422 -15.739 -34.012 1.00 54.78 171 SER A CA 1
ATOM 1274 C C . SER A 1 171 ? 42.757 -15.019 -33.893 1.00 54.78 171 SER A C 1
ATOM 1276 O O . SER A 1 171 ? 42.722 -13.769 -33.814 1.00 54.78 171 SER A O 1
#

pLDDT: mean 90.7, std 10.37, range [51.66, 97.75]